Protein AF-A0A151QL58-F1 (afdb_monomer)

pLDDT: mean 77.9, std 20.9, range [39.31, 98.38]

Organism: Cajanus cajan (NCBI:txid3821)

Foldseek 3Di:
DYDDDDDDDDDDPDPDPPPPPPCPVVDQPPCNVPDDPVVVVVVVVVVVVVVVVVVVVVVVVVVVVVVVVD

Solvent-accessible surface area (backbone atoms only — not comparable to full-atom values): 4641 Å² total; per-residue (Å²): 139,82,88,79,89,86,81,89,83,82,86,85,86,69,89,60,96,73,65,73,70,62,57,78,80,73,50,79,47,70,68,64,74,68,59,52,70,66,60,53,51,51,51,51,53,52,52,50,53,51,53,50,51,52,49,54,52,50,50,54,52,50,52,56,48,55,62,72,75,105

Radius of gyration: 27.77 Å; Cα contacts (8 Å, |Δi|>4): 3; chains: 1; bounding box: 57×60×60 Å

Structure (mmCIF, N/CA/C/O backbone):
data_AF-A0A151QL58-F1
#
_entry.id   AF-A0A151QL58-F1
#
loop_
_atom_site.group_PDB
_atom_site.id
_atom_site.type_symbol
_atom_site.label_atom_id
_atom_site.label_alt_id
_atom_site.label_comp_id
_atom_site.label_asym_id
_atom_site.label_entity_id
_atom_site.label_seq_id
_atom_site.pdbx_PDB_ins_code
_atom_site.Cartn_x
_atom_site.Cartn_y
_atom_site.Cartn_z
_atom_site.occupancy
_atom_site.B_iso_or_equiv
_atom_site.auth_seq_id
_atom_site.auth_comp_id
_atom_site.auth_asym_id
_atom_site.auth_atom_id
_atom_site.pdbx_PDB_model_num
ATOM 1 N N . THR A 1 1 ? -18.424 -52.501 28.956 1.00 39.31 1 THR A N 1
ATOM 2 C CA . THR A 1 1 ? -17.203 -51.780 28.523 1.00 39.31 1 THR A CA 1
ATOM 3 C C . THR A 1 1 ? -17.222 -51.686 27.003 1.00 39.31 1 THR A C 1
ATOM 5 O O . THR A 1 1 ? -17.718 -52.632 26.409 1.00 39.31 1 THR A O 1
ATOM 8 N N . PRO A 1 2 ? -16.613 -50.689 26.338 1.00 51.78 2 PRO A N 1
ATOM 9 C CA . PRO A 1 2 ? -16.664 -49.221 26.493 1.00 51.78 2 PRO A CA 1
ATOM 10 C C . PRO A 1 2 ? -16.865 -48.467 25.130 1.00 51.78 2 PRO A C 1
ATOM 12 O O . PRO A 1 2 ? -16.770 -49.095 24.089 1.00 51.78 2 PRO A O 1
ATOM 15 N N . GLN A 1 3 ? -17.113 -47.139 25.188 1.00 48.78 3 GLN A N 1
ATOM 16 C CA . GLN A 1 3 ? -16.776 -46.020 24.245 1.00 48.78 3 GLN A CA 1
ATOM 17 C C . GLN A 1 3 ? -17.089 -46.142 22.718 1.00 48.78 3 GLN A C 1
ATOM 19 O O . GLN A 1 3 ? -16.837 -47.159 22.100 1.00 48.78 3 GLN A O 1
ATOM 24 N N . SER A 1 4 ? -17.586 -45.123 21.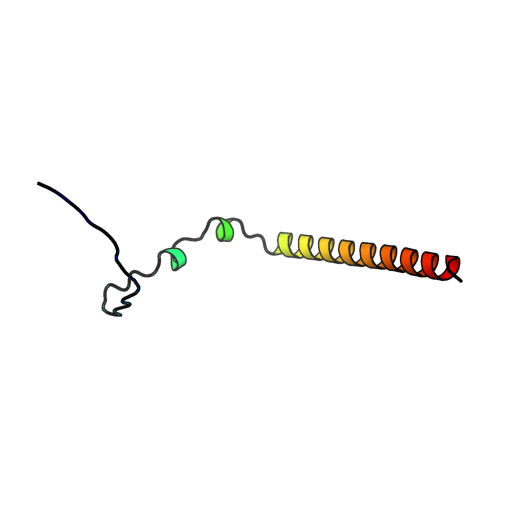996 1.00 44.38 4 SER A N 1
ATOM 25 C CA . SER A 1 4 ? -16.998 -43.778 21.881 1.00 44.38 4 SER A CA 1
ATOM 26 C C . SER A 1 4 ? -17.904 -42.764 21.141 1.00 44.38 4 SER A C 1
ATOM 28 O O . SER A 1 4 ? -18.499 -43.078 20.114 1.00 44.38 4 SER A O 1
ATOM 30 N N . THR A 1 5 ? -17.913 -41.529 21.657 1.00 55.72 5 THR A N 1
ATOM 31 C CA . THR A 1 5 ? -18.077 -40.221 20.973 1.00 55.72 5 THR A CA 1
ATOM 32 C C . THR A 1 5 ? -17.174 -40.162 19.716 1.00 55.72 5 THR A C 1
ATOM 34 O O . THR A 1 5 ? -16.145 -40.833 19.701 1.00 55.72 5 THR A O 1
ATOM 37 N N . THR A 1 6 ? -17.492 -39.519 18.585 1.00 51.16 6 THR A N 1
ATOM 38 C CA . THR A 1 6 ? -17.766 -38.088 18.331 1.00 51.16 6 THR A CA 1
ATOM 39 C C . THR A 1 6 ? -18.114 -37.948 16.840 1.00 51.16 6 THR A C 1
ATOM 41 O O . THR A 1 6 ? -17.537 -38.689 16.050 1.00 51.16 6 THR A O 1
ATOM 44 N N . GLN A 1 7 ? -18.929 -36.960 16.451 1.00 46.25 7 GLN A N 1
ATOM 45 C CA . GLN A 1 7 ? -18.673 -36.020 15.332 1.00 46.25 7 GLN A CA 1
ATOM 46 C C . GLN A 1 7 ? -19.988 -35.391 14.858 1.00 46.25 7 GLN A C 1
ATOM 48 O O . GLN A 1 7 ? -20.626 -35.830 13.904 1.00 46.25 7 GLN A O 1
ATOM 53 N N . GLU A 1 8 ? -20.376 -34.333 15.568 1.00 54.16 8 GLU A N 1
ATOM 54 C CA . GLU A 1 8 ? -21.273 -33.301 15.059 1.00 54.16 8 GLU A CA 1
ATOM 55 C C . GLU A 1 8 ? -20.915 -32.889 13.624 1.00 54.16 8 GLU A C 1
ATOM 57 O O . GLU A 1 8 ? -19.747 -32.826 13.241 1.00 54.16 8 GLU A O 1
ATOM 62 N N . THR A 1 9 ? -21.937 -32.548 12.845 1.00 48.22 9 THR A N 1
ATOM 63 C CA . THR A 1 9 ? -21.817 -31.810 11.582 1.00 48.22 9 THR A CA 1
ATOM 64 C C . THR A 1 9 ? -23.070 -30.938 11.399 1.00 48.22 9 THR A C 1
ATOM 66 O O . THR A 1 9 ? -24.118 -31.237 11.972 1.00 48.22 9 THR A O 1
ATOM 69 N N . PRO A 1 10 ? -22.979 -29.801 10.695 1.00 51.03 10 PRO A N 1
ATOM 70 C CA . PRO A 1 10 ? -22.719 -28.526 11.351 1.00 51.03 10 PRO A CA 1
ATOM 71 C C . PRO A 1 10 ? -23.784 -27.466 10.998 1.00 51.03 10 PRO A C 1
ATOM 73 O O . PRO A 1 10 ? -24.412 -27.513 9.946 1.00 51.03 10 PRO A O 1
ATOM 76 N N . TYR A 1 11 ? -23.947 -26.482 11.883 1.00 44.25 11 TYR A N 1
ATOM 77 C CA . TYR A 1 11 ? -24.766 -25.270 11.714 1.00 44.25 11 TYR A CA 1
ATOM 78 C C . TYR A 1 11 ? -26.281 -25.470 11.610 1.00 44.25 11 TYR A C 1
ATOM 80 O O . TYR A 1 11 ? -26.890 -25.418 10.543 1.00 44.25 11 TYR A O 1
ATOM 88 N N . ARG A 1 12 ? -26.925 -25.544 12.775 1.00 47.72 12 ARG A N 1
ATOM 89 C CA . ARG A 1 12 ? -28.362 -25.301 12.906 1.00 47.72 12 ARG A CA 1
ATOM 90 C C . ARG A 1 12 ? -28.568 -23.930 13.559 1.00 47.72 12 ARG A C 1
ATOM 92 O O . ARG A 1 12 ? -28.627 -23.822 14.777 1.00 47.72 12 ARG A O 1
ATOM 99 N N . LEU A 1 13 ? -28.627 -22.873 12.744 1.00 55.22 13 LEU A N 1
ATOM 100 C CA . LEU A 1 13 ? -28.962 -21.513 13.190 1.00 55.22 13 LEU A CA 1
ATOM 101 C C . LEU A 1 13 ? -30.474 -21.414 13.443 1.00 55.22 13 LEU A C 1
ATOM 103 O O . LEU A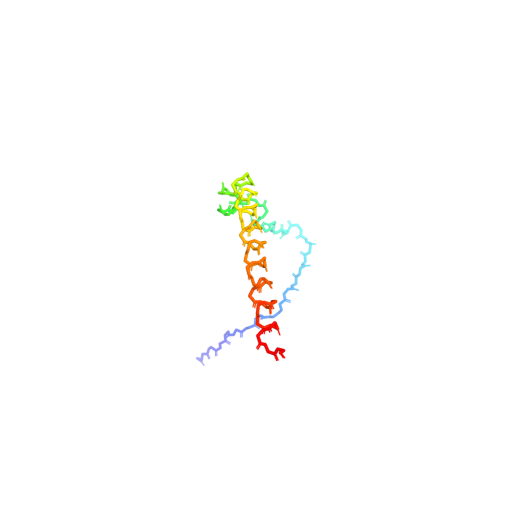 1 13 ? -31.242 -21.010 12.572 1.00 55.22 13 LEU A O 1
ATOM 107 N N . THR A 1 14 ? -30.922 -21.813 14.632 1.00 50.38 14 THR A N 1
ATOM 108 C CA . THR A 1 14 ? -32.279 -21.514 15.105 1.00 50.38 14 THR A CA 1
ATOM 109 C C . THR A 1 14 ? -32.298 -20.112 15.702 1.00 50.38 14 THR A C 1
ATOM 111 O O . THR A 1 14 ? -31.860 -19.903 16.828 1.00 50.38 14 THR A O 1
ATOM 114 N N . TYR A 1 15 ? -32.805 -19.147 14.933 1.00 54.09 15 TYR A N 1
ATOM 115 C CA . TYR A 1 15 ? -33.152 -17.815 15.427 1.00 54.09 15 TYR A CA 1
ATOM 116 C C . TYR A 1 15 ? -34.316 -17.959 16.418 1.00 54.09 15 TYR A C 1
ATOM 118 O O . TYR A 1 15 ? -35.475 -18.085 16.029 1.00 54.09 15 TYR A O 1
ATOM 126 N N . GLY A 1 16 ? -34.004 -18.009 17.708 1.00 52.31 16 GLY A N 1
ATOM 127 C CA . GLY A 1 16 ? -34.995 -18.107 18.770 1.00 52.31 16 GLY A CA 1
ATOM 128 C C . GLY A 1 16 ? -34.364 -17.712 20.088 1.00 52.31 16 GLY A C 1
ATOM 129 O O . GLY A 1 16 ? -33.729 -18.557 20.686 1.00 52.31 16 GLY A O 1
ATOM 130 N N . ILE A 1 17 ? -34.532 -16.439 20.466 1.00 50.56 17 ILE A N 1
ATOM 131 C CA . ILE A 1 17 ? -34.263 -15.757 21.755 1.00 50.56 17 ILE A CA 1
ATOM 132 C C . ILE A 1 17 ? -32.890 -15.941 22.448 1.00 50.56 17 ILE A C 1
ATOM 134 O O . ILE A 1 17 ? -32.413 -14.986 23.047 1.00 50.56 17 ILE A O 1
ATOM 138 N N . ASP A 1 18 ? -32.204 -17.061 22.249 1.00 54.47 18 ASP A N 1
ATOM 139 C CA . ASP A 1 18 ? -30.814 -17.355 22.601 1.00 54.47 18 ASP A CA 1
ATOM 140 C C . ASP A 1 18 ? -29.893 -17.209 21.378 1.00 54.47 18 ASP A C 1
ATOM 142 O O . ASP A 1 18 ? -28.958 -17.984 21.163 1.00 54.47 18 ASP A O 1
ATOM 146 N N . ALA A 1 19 ? -30.152 -16.210 20.529 1.00 61.06 19 ALA A N 1
ATOM 147 C CA . ALA A 1 19 ? -29.129 -15.761 19.596 1.00 61.06 19 ALA A CA 1
ATOM 148 C C . ALA A 1 19 ? -28.014 -15.122 20.434 1.00 61.06 19 ALA A C 1
ATOM 150 O O . ALA A 1 19 ? -28.065 -13.931 20.739 1.00 61.06 19 ALA A O 1
ATOM 151 N N . ILE A 1 20 ? -27.034 -15.930 20.854 1.00 56.03 20 ILE A N 1
ATOM 152 C CA . ILE A 1 20 ? -25.784 -15.441 21.433 1.00 56.03 20 ILE A CA 1
ATOM 153 C C . ILE A 1 20 ? -25.188 -14.526 20.373 1.00 56.03 20 ILE A C 1
ATOM 155 O O . ILE A 1 20 ? -24.696 -14.987 19.342 1.00 56.03 20 ILE A O 1
ATOM 159 N N . ILE A 1 21 ? -25.300 -13.218 20.602 1.00 61.03 21 ILE A N 1
ATOM 160 C CA . ILE A 1 21 ? -24.603 -12.219 19.806 1.00 61.03 21 ILE A CA 1
ATOM 161 C C . ILE A 1 21 ? -23.137 -12.649 19.853 1.00 61.03 21 ILE A C 1
ATOM 163 O O . ILE A 1 21 ? -22.602 -12.761 20.962 1.00 61.03 21 ILE A O 1
ATOM 167 N N . PRO A 1 22 ? -22.497 -12.962 18.710 1.00 57.22 22 PRO A N 1
ATOM 168 C CA . PRO A 1 22 ? -21.099 -13.335 18.729 1.00 57.22 22 PRO A CA 1
ATOM 169 C C . PRO A 1 22 ? -20.371 -12.203 19.433 1.00 57.22 22 PRO A C 1
ATOM 171 O O . PRO A 1 22 ? -20.484 -11.042 19.036 1.00 57.22 22 PRO A O 1
ATOM 174 N N . VAL A 1 23 ? -19.680 -12.533 20.523 1.00 56.28 23 VAL A N 1
ATOM 175 C CA . VAL A 1 23 ? -18.982 -11.547 21.356 1.00 56.28 23 VAL A CA 1
ATOM 176 C C . VAL A 1 23 ? -17.968 -10.746 20.529 1.00 56.28 23 VAL A C 1
ATOM 178 O O . VAL A 1 23 ? -17.581 -9.658 20.926 1.00 56.28 23 VAL A O 1
ATOM 181 N N . GLU A 1 24 ? -17.629 -11.215 19.327 1.00 54.09 24 GLU A N 1
ATOM 182 C CA . GLU A 1 24 ? -16.903 -10.475 18.292 1.00 54.09 24 GLU A CA 1
ATOM 183 C C . GLU A 1 24 ? -17.533 -9.115 17.922 1.00 54.09 24 GLU A C 1
ATOM 185 O O . GLU A 1 24 ? -16.829 -8.223 17.449 1.00 54.09 24 GLU A O 1
ATOM 190 N N . VAL A 1 25 ? -18.838 -8.915 18.150 1.00 57.00 25 VAL A N 1
ATOM 191 C CA . VAL A 1 25 ? -19.516 -7.616 17.975 1.00 57.00 25 VAL A CA 1
ATOM 192 C C . VAL A 1 25 ? -19.447 -6.750 19.248 1.00 57.00 25 VAL A C 1
ATOM 194 O O . VAL A 1 25 ? -19.596 -5.534 19.154 1.00 57.00 25 VAL A O 1
ATOM 197 N N . GLY A 1 26 ? -19.186 -7.339 20.422 1.00 57.44 26 GLY A N 1
ATOM 198 C CA . GLY A 1 26 ? -19.149 -6.649 21.722 1.00 57.44 26 GLY A CA 1
ATOM 199 C C . GLY A 1 26 ? -17.746 -6.351 22.272 1.00 57.44 26 GLY A C 1
ATOM 200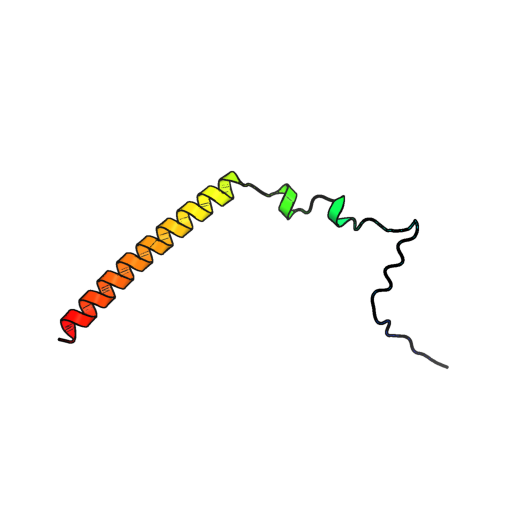 O O . GLY A 1 26 ? -17.552 -5.326 22.919 1.00 57.44 26 GLY A O 1
ATOM 201 N N . GLU A 1 27 ? -16.757 -7.197 21.989 1.00 62.78 27 GLU A N 1
ATOM 202 C CA . GLU A 1 27 ? -15.369 -7.041 22.432 1.00 62.78 27 GLU A CA 1
ATOM 203 C C . GLU A 1 27 ? -14.539 -6.387 21.319 1.00 62.78 27 GLU A C 1
ATOM 205 O O . GLU A 1 27 ? -14.421 -6.900 20.200 1.00 62.78 27 GLU A O 1
ATOM 210 N N . THR A 1 28 ? -13.944 -5.226 21.599 1.00 73.44 28 THR A N 1
ATOM 211 C CA . THR A 1 28 ? -13.005 -4.601 20.664 1.00 73.44 28 THR A CA 1
ATOM 212 C C . THR A 1 28 ? -11.770 -5.488 20.555 1.00 73.44 28 THR A C 1
ATOM 214 O O . THR A 1 28 ? -10.999 -5.615 21.501 1.00 73.44 28 THR A O 1
ATOM 217 N N . SER A 1 29 ? -11.563 -6.118 19.395 1.00 81.81 29 SER A N 1
ATOM 218 C CA . SER A 1 29 ? -10.352 -6.913 19.179 1.00 81.81 29 SER A CA 1
ATOM 219 C C . SER A 1 29 ? -9.106 -6.061 19.422 1.00 81.81 29 SER A C 1
ATOM 221 O O . SER A 1 29 ? -9.101 -4.861 19.135 1.00 81.81 29 SER A O 1
ATOM 223 N N . HIS A 1 30 ? -8.019 -6.674 19.894 1.00 83.25 30 HIS A N 1
ATOM 224 C CA . HIS A 1 30 ? -6.751 -5.965 20.089 1.00 83.25 30 HIS A CA 1
ATOM 225 C C . HIS A 1 30 ? -6.310 -5.216 18.815 1.00 83.25 30 HIS A C 1
ATOM 227 O O . HIS A 1 30 ? -5.854 -4.079 18.876 1.00 83.25 30 HIS A O 1
ATOM 233 N N . ARG A 1 31 ? -6.577 -5.802 17.636 1.00 80.88 31 ARG A N 1
ATOM 234 C CA . ARG A 1 31 ? -6.375 -5.153 16.331 1.00 80.88 31 ARG A CA 1
ATOM 235 C C . ARG A 1 31 ? -7.169 -3.855 16.171 1.00 80.88 31 ARG A C 1
ATOM 237 O O . ARG A 1 31 ? -6.627 -2.908 15.623 1.00 80.88 31 ARG A O 1
ATOM 244 N N . ARG A 1 32 ? -8.430 -3.800 16.618 1.00 82.69 32 ARG A N 1
ATOM 245 C CA . ARG A 1 32 ? -9.228 -2.558 16.625 1.00 82.69 32 ARG A CA 1
ATOM 246 C C . ARG A 1 32 ? -8.708 -1.555 17.647 1.00 82.69 32 ARG A C 1
ATOM 248 O O . ARG A 1 32 ? -8.710 -0.369 17.353 1.00 82.69 32 ARG A O 1
ATOM 255 N N . GLN A 1 33 ? -8.280 -2.016 18.821 1.00 85.75 33 GLN A N 1
ATOM 256 C CA . GLN A 1 33 ? -7.779 -1.135 19.883 1.00 85.75 33 GLN A CA 1
ATOM 257 C C . GLN A 1 33 ? -6.488 -0.411 19.479 1.00 85.75 33 GLN A C 1
ATOM 259 O O . GLN A 1 33 ? -6.302 0.747 19.832 1.00 85.75 33 GLN A O 1
ATOM 264 N N . VAL A 1 34 ? -5.615 -1.088 18.730 1.00 87.50 34 VAL A N 1
ATOM 265 C CA . VAL A 1 34 ? -4.310 -0.561 18.292 1.00 87.50 34 VAL A CA 1
ATOM 266 C C . VAL A 1 34 ? -4.370 0.027 16.872 1.00 87.50 34 VAL A C 1
ATOM 268 O O . VAL A 1 34 ? -3.368 0.502 16.348 1.00 87.50 34 VAL A O 1
ATOM 271 N N . PHE A 1 35 ? -5.535 0.019 16.217 1.00 88.88 35 PHE A N 1
ATOM 272 C CA . PHE A 1 35 ? -5.664 0.527 14.853 1.00 88.88 35 PHE A CA 1
ATOM 273 C C . PHE A 1 35 ? -5.380 2.033 14.791 1.00 88.88 35 PHE A C 1
ATOM 275 O O . PHE A 1 35 ? -6.116 2.837 15.361 1.00 88.88 35 PHE A O 1
ATOM 282 N N . ASN A 1 36 ? -4.342 2.407 14.041 1.00 94.88 36 ASN A N 1
ATOM 283 C CA . ASN A 1 36 ? -4.016 3.793 13.730 1.00 94.88 36 ASN A CA 1
ATOM 284 C C . ASN A 1 36 ? -4.180 4.039 12.224 1.00 94.88 36 ASN A C 1
ATOM 286 O O . ASN A 1 36 ? -3.343 3.635 11.416 1.00 94.88 36 ASN A O 1
ATOM 290 N N . SER A 1 37 ? -5.271 4.710 11.847 1.00 93.88 37 SER A N 1
ATOM 291 C CA . SER A 1 37 ? -5.582 5.022 10.449 1.00 93.88 37 SER A CA 1
ATOM 292 C C . SER A 1 37 ? -4.600 5.995 9.809 1.00 93.88 37 SER A C 1
ATOM 294 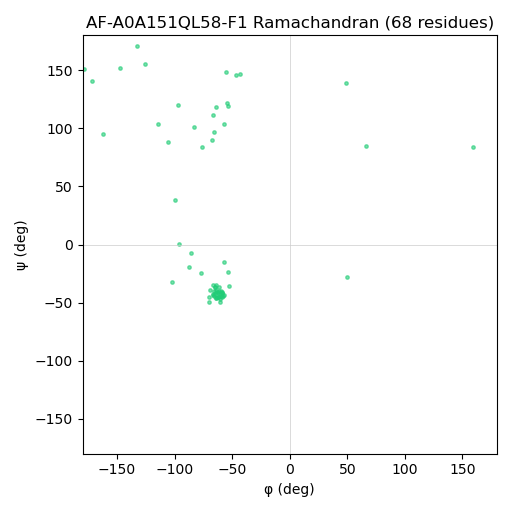O O . SER A 1 37 ? -4.342 5.886 8.614 1.00 93.88 37 SER A O 1
ATOM 296 N N . GLU A 1 38 ? -4.081 6.953 10.57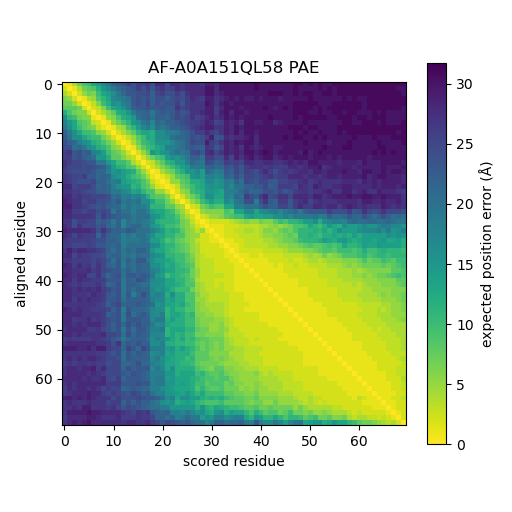7 1.00 96.31 38 GLU A N 1
ATOM 297 C CA . GLU A 1 38 ? -3.163 7.972 10.065 1.00 96.31 38 GLU A CA 1
ATOM 298 C C . GLU A 1 38 ? -1.813 7.342 9.732 1.00 96.31 38 GLU A C 1
ATOM 300 O O . GLU A 1 38 ? -1.323 7.487 8.615 1.00 96.31 38 GLU A O 1
ATOM 305 N N . GLN A 1 39 ? -1.267 6.563 10.668 1.00 95.88 39 GLN A N 1
ATOM 306 C CA . GLN A 1 39 ? -0.025 5.828 10.456 1.00 95.88 39 GLN A CA 1
ATOM 307 C C . GLN A 1 39 ? -0.153 4.847 9.285 1.00 95.88 39 GLN A C 1
ATOM 309 O O . GLN A 1 39 ? 0.715 4.815 8.421 1.00 95.88 39 GLN A O 1
ATOM 314 N N . ASN A 1 40 ? 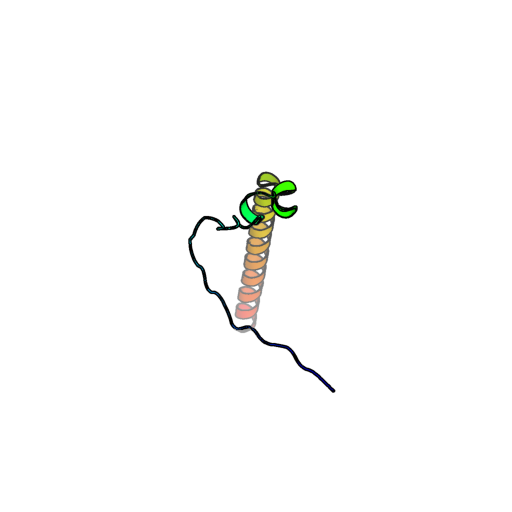-1.260 4.104 9.205 1.00 94.75 40 ASN A N 1
ATOM 315 C CA . ASN A 1 40 ? -1.508 3.190 8.091 1.00 94.75 40 ASN A CA 1
ATOM 316 C C . ASN A 1 40 ? -1.591 3.926 6.742 1.00 94.75 40 ASN A C 1
ATOM 318 O O . ASN A 1 40 ? -1.079 3.440 5.740 1.00 94.75 40 ASN A O 1
ATOM 322 N N . ALA A 1 41 ? -2.221 5.104 6.694 1.00 97.12 41 ALA A N 1
ATOM 323 C CA . ALA A 1 41 ? -2.275 5.904 5.471 1.00 97.12 41 ALA A CA 1
ATOM 324 C C . ALA A 1 41 ? -0.887 6.423 5.056 1.00 97.12 41 ALA A C 1
ATOM 326 O O . ALA A 1 41 ? -0.566 6.420 3.869 1.00 97.12 41 ALA A O 1
ATOM 327 N N . GLN A 1 42 ? -0.064 6.841 6.022 1.00 97.88 42 GLN A N 1
ATOM 328 C CA . GLN A 1 42 ? 1.316 7.267 5.778 1.00 97.88 42 GLN A CA 1
ATOM 329 C C . GLN A 1 42 ? 2.178 6.110 5.260 1.00 97.88 42 GLN A C 1
ATOM 331 O O . GLN A 1 42 ? 2.888 6.279 4.275 1.00 97.88 42 GLN A O 1
ATOM 336 N N . GLU A 1 43 ? 2.083 4.934 5.881 1.00 97.44 43 GLU A N 1
ATOM 337 C CA . GLU A 1 43 ? 2.830 3.737 5.480 1.00 97.44 43 GLU A CA 1
ATOM 338 C C . GLU A 1 43 ? 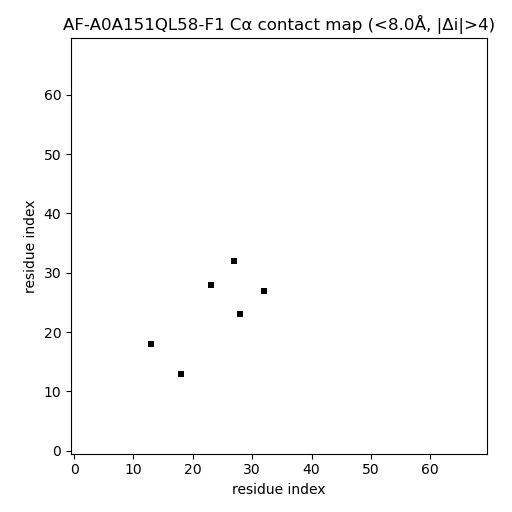2.446 3.284 4.066 1.00 97.44 43 GLU A C 1
ATOM 340 O O . GLU A 1 43 ? 3.320 3.104 3.224 1.00 97.44 43 GLU A O 1
ATOM 345 N N . ILE A 1 44 ? 1.145 3.253 3.746 1.00 97.56 44 ILE A N 1
ATOM 346 C CA . ILE A 1 44 ? 0.667 2.962 2.385 1.00 97.56 44 ILE A CA 1
ATOM 347 C C . ILE A 1 44 ? 1.228 3.963 1.369 1.00 97.56 44 ILE A C 1
ATOM 349 O O . ILE A 1 44 ? 1.611 3.571 0.269 1.00 97.56 44 ILE A O 1
ATOM 353 N N . ALA A 1 45 ? 1.275 5.255 1.702 1.00 98.00 45 ALA A N 1
ATOM 354 C CA . ALA A 1 45 ? 1.820 6.260 0.794 1.00 98.00 45 ALA A CA 1
ATOM 355 C C . ALA A 1 45 ? 3.319 6.039 0.522 1.00 98.00 45 ALA A C 1
ATOM 357 O O . ALA A 1 45 ? 3.759 6.187 -0.618 1.00 98.00 45 ALA A O 1
ATOM 358 N N . VAL A 1 46 ? 4.086 5.653 1.546 1.00 98.19 46 VAL A N 1
ATOM 359 C CA . VAL A 1 46 ? 5.513 5.321 1.416 1.00 98.19 46 VAL A CA 1
ATOM 360 C C . VAL A 1 46 ? 5.714 4.067 0.567 1.00 98.19 46 VAL A C 1
ATOM 362 O O . VAL A 1 46 ? 6.561 4.065 -0.325 1.00 98.19 46 VAL A O 1
ATOM 365 N N . ASP A 1 47 ? 4.918 3.024 0.797 1.00 98.12 47 ASP A N 1
ATOM 366 C CA . ASP A 1 47 ? 5.001 1.780 0.031 1.00 98.12 47 ASP A CA 1
ATOM 367 C C . ASP A 1 47 ? 4.694 2.004 -1.453 1.00 98.12 47 ASP A C 1
ATOM 369 O O . ASP A 1 47 ? 5.373 1.455 -2.322 1.00 98.12 47 ASP A O 1
ATOM 373 N N . LEU A 1 48 ? 3.696 2.837 -1.760 1.00 98.12 48 LEU A N 1
ATOM 374 C CA . LEU A 1 48 ? 3.352 3.184 -3.139 1.00 98.12 48 LEU A CA 1
ATOM 375 C C . LEU A 1 48 ? 4.487 3.942 -3.839 1.00 98.12 48 LEU A C 1
ATOM 377 O O . LEU A 1 48 ? 4.859 3.571 -4.950 1.00 98.12 48 LEU A O 1
ATOM 381 N N . ASP A 1 49 ? 5.083 4.937 -3.176 1.00 98.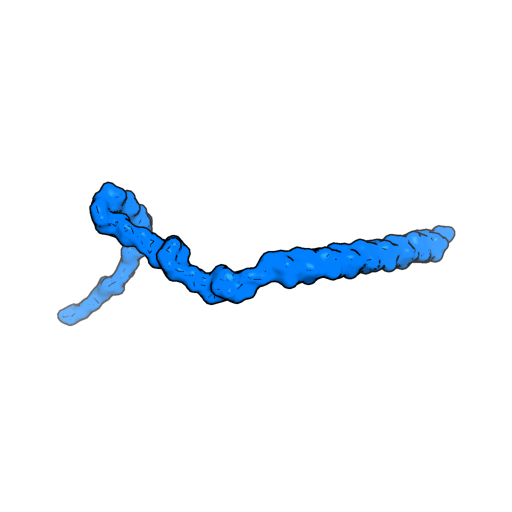19 49 ASP A N 1
ATOM 382 C CA . ASP A 1 49 ? 6.245 5.669 -3.702 1.00 98.19 49 ASP A CA 1
ATOM 383 C C . ASP A 1 49 ? 7.443 4.739 -3.957 1.00 98.19 49 ASP A C 1
ATOM 385 O O . ASP A 1 49 ? 8.116 4.840 -4.986 1.00 98.19 49 ASP A O 1
ATOM 389 N N . LEU A 1 50 ? 7.690 3.780 -3.058 1.00 98.19 50 LEU A N 1
ATOM 390 C CA . LEU A 1 50 ? 8.740 2.782 -3.249 1.00 98.19 50 LEU A CA 1
ATOM 391 C C . LEU A 1 50 ? 8.465 1.891 -4.466 1.00 98.19 50 LEU A C 1
ATOM 393 O O . LEU A 1 50 ? 9.368 1.643 -5.266 1.00 98.19 50 LEU A O 1
ATOM 397 N N . VAL A 1 51 ? 7.230 1.410 -4.617 1.00 98.38 51 VAL A N 1
ATOM 398 C CA . VAL A 1 51 ? 6.835 0.576 -5.759 1.00 98.38 51 VAL A CA 1
ATOM 399 C C . VAL A 1 51 ? 7.025 1.322 -7.077 1.00 98.38 51 VAL A C 1
ATOM 401 O O . VAL A 1 51 ? 7.527 0.730 -8.033 1.00 98.38 51 VAL A O 1
ATOM 404 N N . ASP A 1 52 ? 6.661 2.600 -7.137 1.00 98.25 52 ASP A N 1
ATOM 405 C CA . ASP A 1 52 ? 6.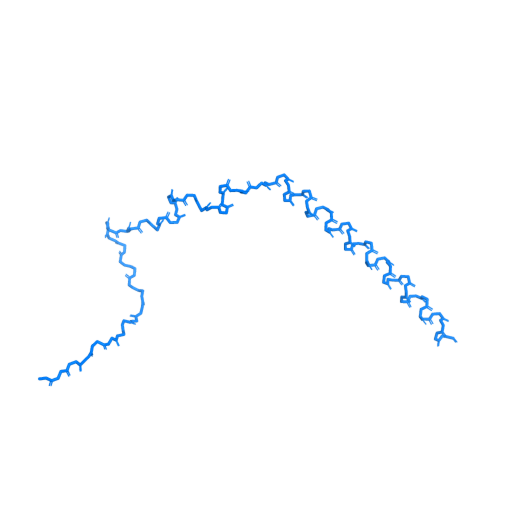814 3.396 -8.353 1.00 98.25 52 ASP A CA 1
ATOM 406 C C . ASP A 1 52 ? 8.293 3.607 -8.705 1.00 98.25 52 ASP A C 1
ATOM 408 O O . ASP A 1 52 ? 8.690 3.353 -9.843 1.00 98.25 52 ASP A O 1
ATOM 412 N N . LYS A 1 53 ? 9.150 3.904 -7.720 1.00 97.94 53 LYS A N 1
ATOM 413 C CA . LYS A 1 53 ? 10.608 3.990 -7.930 1.00 97.94 53 LYS A CA 1
ATOM 414 C C . LYS A 1 53 ? 11.208 2.693 -8.469 1.00 97.94 53 LYS A C 1
ATOM 416 O O . LYS A 1 53 ? 12.021 2.726 -9.390 1.00 97.94 53 LYS A O 1
ATOM 421 N N . LEU A 1 54 ? 10.802 1.552 -7.911 1.00 98.38 54 LEU A N 1
ATOM 422 C CA . LEU A 1 54 ? 11.279 0.242 -8.359 1.00 98.38 54 LEU A CA 1
ATOM 423 C C . LEU A 1 54 ? 10.832 -0.071 -9.791 1.00 98.38 54 LEU A C 1
ATOM 425 O O . LEU A 1 54 ? 11.583 -0.681 -10.552 1.00 98.38 54 LEU A O 1
ATOM 429 N N . ARG A 1 55 ? 9.619 0.344 -10.176 1.00 98.25 55 ARG A N 1
ATOM 430 C CA . ARG A 1 55 ? 9.133 0.196 -11.555 1.00 98.25 55 ARG A CA 1
ATOM 431 C C . ARG A 1 55 ? 9.926 1.059 -12.526 1.00 98.25 55 ARG A C 1
ATOM 433 O O . ARG A 1 55 ? 10.301 0.558 -13.583 1.00 98.25 55 ARG A O 1
ATOM 440 N N . ASP A 1 56 ? 10.208 2.306 -12.164 1.00 98.25 56 ASP A N 1
ATOM 441 C CA . ASP A 1 56 ? 11.000 3.214 -12.996 1.00 98.25 56 ASP A CA 1
ATOM 442 C C . ASP A 1 56 ? 12.418 2.670 -13.213 1.00 98.25 56 ASP A C 1
ATOM 444 O O . ASP A 1 56 ? 12.910 2.626 -14.343 1.00 98.25 56 ASP A O 1
ATOM 448 N N . GLU A 1 57 ? 13.059 2.180 -12.150 1.00 98.12 57 GLU A N 1
ATOM 449 C CA . GLU A 1 57 ? 14.374 1.541 -12.229 1.00 98.12 57 GLU A CA 1
ATOM 450 C C . GLU A 1 57 ? 14.344 0.294 -13.126 1.00 98.12 57 GLU A C 1
ATOM 452 O O . GLU A 1 57 ? 15.175 0.151 -14.029 1.00 98.12 57 GLU A O 1
ATOM 457 N N . ALA A 1 58 ? 13.354 -0.583 -12.940 1.00 97.88 58 ALA A N 1
ATOM 458 C CA . ALA A 1 58 ? 13.184 -1.769 -13.774 1.00 97.88 58 ALA A CA 1
ATOM 459 C C . ALA A 1 58 ? 12.993 -1.409 -15.256 1.00 97.88 58 ALA A C 1
ATOM 461 O O . ALA A 1 58 ? 13.600 -2.041 -16.121 1.00 97.88 58 ALA A O 1
ATOM 462 N N . HIS A 1 59 ? 12.213 -0.368 -15.551 1.00 97.81 59 HIS A N 1
ATOM 463 C CA . HIS A 1 59 ? 11.983 0.104 -16.913 1.00 97.81 59 HIS A CA 1
ATOM 464 C C . HIS A 1 59 ? 13.269 0.640 -17.560 1.00 97.81 59 HIS A C 1
ATOM 466 O O . HIS A 1 59 ? 13.576 0.312 -18.706 1.00 97.81 59 HIS A O 1
ATOM 472 N N . ILE A 1 60 ? 14.078 1.406 -16.820 1.00 97.50 60 ILE A N 1
ATOM 473 C CA . ILE A 1 60 ? 15.392 1.871 -17.296 1.00 97.50 60 ILE A CA 1
ATOM 474 C C . ILE A 1 60 ? 16.296 0.680 -17.636 1.00 97.50 60 ILE A C 1
ATOM 476 O O . ILE A 1 60 ? 16.953 0.671 -18.681 1.00 97.50 60 ILE A O 1
ATOM 480 N N . HIS A 1 61 ? 16.334 -0.333 -16.769 1.00 97.12 61 HIS A N 1
ATOM 481 C CA . HIS A 1 61 ? 17.127 -1.535 -17.010 1.00 97.12 61 HIS A CA 1
ATOM 482 C C . HIS A 1 61 ? 16.646 -2.324 -18.227 1.00 97.12 61 HIS A C 1
ATOM 484 O O . HIS A 1 61 ? 17.474 -2.798 -19.009 1.00 97.12 61 HIS A O 1
ATOM 490 N N . GLU A 1 62 ? 15.333 -2.447 -18.405 1.00 97.06 62 GLU A N 1
ATOM 491 C CA . GLU A 1 62 ? 14.732 -3.121 -19.550 1.00 97.06 62 GLU A CA 1
ATOM 492 C C . GLU A 1 62 ? 15.121 -2.435 -20.867 1.00 97.06 62 GLU A C 1
ATOM 494 O O . GLU A 1 62 ? 15.620 -3.091 -21.785 1.00 97.06 62 GLU A O 1
ATOM 499 N N . GLU A 1 63 ? 14.968 -1.113 -20.948 1.00 96.88 63 GLU A N 1
ATOM 500 C CA . GLU A 1 63 ? 15.333 -0.336 -22.136 1.00 96.88 63 GLU A CA 1
ATOM 501 C C . GLU A 1 63 ? 16.836 -0.426 -22.432 1.00 96.88 63 GLU A C 1
ATOM 503 O O . GLU A 1 63 ? 17.244 -0.657 -23.573 1.00 96.88 63 GLU A O 1
ATOM 508 N N . ALA A 1 64 ? 17.682 -0.349 -21.401 1.00 96.50 64 ALA A N 1
ATOM 509 C CA . ALA A 1 64 ? 19.121 -0.532 -21.560 1.00 96.50 64 ALA A CA 1
ATOM 510 C C . ALA A 1 64 ? 19.479 -1.931 -22.092 1.00 96.50 64 ALA A C 1
ATOM 512 O O . ALA A 1 64 ? 20.417 -2.071 -22.880 1.00 96.50 64 ALA A O 1
ATOM 513 N N . TYR A 1 65 ? 18.750 -2.969 -21.677 1.00 96.25 65 TYR A N 1
ATOM 514 C CA . TYR A 1 65 ? 18.963 -4.328 -22.165 1.00 96.25 65 TYR A CA 1
ATOM 515 C C . TYR A 1 65 ? 18.537 -4.480 -23.630 1.00 96.25 65 TYR A C 1
ATOM 517 O O . TYR A 1 65 ? 19.309 -5.011 -24.430 1.00 96.25 65 TYR A O 1
ATOM 525 N N . LYS A 1 66 ? 17.367 -3.949 -24.011 1.00 96.19 66 LYS A N 1
ATOM 526 C CA . LYS A 1 66 ? 16.887 -3.945 -25.406 1.00 96.19 66 LYS A CA 1
ATOM 527 C C . LYS A 1 66 ? 17.871 -3.254 -26.351 1.00 96.19 66 LYS A C 1
ATOM 529 O O . LYS A 1 66 ? 18.168 -3.792 -27.417 1.00 96.19 66 LYS A O 1
ATOM 534 N N . LEU A 1 67 ? 18.416 -2.106 -25.941 1.00 95.50 67 LEU A N 1
ATOM 535 C CA . LEU A 1 67 ? 19.410 -1.364 -26.724 1.00 95.50 67 LEU A CA 1
ATOM 536 C C . LEU A 1 67 ? 20.715 -2.142 -26.919 1.00 95.50 67 LEU A C 1
ATOM 538 O O . LEU A 1 67 ? 21.335 -2.025 -27.967 1.00 95.50 67 LEU A O 1
ATOM 542 N N . ARG A 1 68 ? 21.143 -2.929 -25.925 1.00 90.81 68 ARG A N 1
ATOM 543 C CA . ARG A 1 68 ? 22.357 -3.762 -26.020 1.00 90.81 68 ARG A CA 1
ATOM 544 C C . ARG A 1 68 ? 22.164 -5.027 -26.852 1.00 90.81 68 ARG A C 1
ATOM 546 O O . ARG A 1 68 ? 23.148 -5.590 -27.316 1.00 90.81 68 ARG A O 1
ATOM 553 N N . ALA A 1 69 ? 20.929 -5.508 -26.957 1.00 88.12 69 ALA A N 1
ATOM 554 C CA . ALA A 1 69 ? 20.580 -6.694 -27.732 1.00 88.12 69 ALA A CA 1
ATOM 555 C C . ALA A 1 69 ? 20.311 -6.394 -29.221 1.00 88.12 69 ALA A C 1
ATOM 557 O O . ALA A 1 69 ? 20.124 -7.339 -29.988 1.00 88.12 69 ALA A O 1
ATOM 558 N N . SER A 1 70 ? 20.274 -5.112 -29.610 1.00 76.62 70 SER A N 1
ATOM 559 C CA . SER A 1 70 ? 20.174 -4.643 -31.003 1.00 76.62 70 SER A CA 1
ATOM 560 C C . SER A 1 70 ? 21.554 -4.404 -31.606 1.00 76.62 70 SER A C 1
ATOM 562 O O . SER A 1 70 ? 21.708 -4.683 -32.815 1.00 76.62 70 SER A O 1
#

Sequence (70 aa):
TPQSTTQETPYRLTYGIDAIIPVEVGETSHRRQVFNSEQNAQEIAVDLDLVDKLRDEAHIHEEAYKLRAS

Secondary structure (DSSP, 8-state):
---------------SS-----GGGTS--HHHHT--HHHHHHHHHHHHHHHHHHHHHHHHHHHHHHHHH-

Mean predicted aligned error: 15.63 Å